Protein AF-A0A1Q3DB41-F1 (afdb_monomer)

Mean predicted aligned error: 3.11 Å

Secondary structure (DSSP, 8-state):
----------HHHHHHTT----------------GGGGGGTHHHHHHHHHHHTT--GGG--------S---

Solvent-accessible surface area (backbone atoms only — not comparable to full-atom values): 4950 Å² total; per-residue (Å²): 140,88,88,86,87,85,88,86,72,57,70,70,58,33,59,78,68,68,54,88,78,88,78,79,90,63,50,67,58,84,57,82,59,60,79,95,44,48,91,57,22,56,76,55,15,50,62,47,17,37,50,57,41,74,52,56,81,91,74,56,92,76,82,91,72,85,76,87,65,96,125

Sequence (71 aa):
DGAAALVLVRGEKALDLGLKVIAKISGYADAAQAPELFPIAPAIAIPKAISNAGLKASEIDFYEINEAFSV

Radius of gyration: 15.83 Å; Cα contacts (8 Å, |Δi|>4): 41; chains: 1; bounding box: 35×33×37 Å

InterPro domains:
  IPR016039 Thiolase-like [G3DSA:3.40.47.10] (1-71)
  IPR016039 Thiolase-like [SSF53901] (17-70)
  IPR020617 Thiolase, C-terminal [PF02803] (19-70)

Nearest PDB structures (foldseek):
  6bn2-assembly1_A-2  TM=9.555E-01  e=6.047E-04  Elizabethkingia anophelis NUHP1
  6art-assembly1_A  TM=9.756E-01  e=4.819E-03  Aspergillus fumigatus Af293
  1wl4-assembly1_A  TM=9.647E-01  e=3.840E-02  Homo sapiens
  4o99-assembly1_D  TM=9.511E-01  e=8.679E-02  Cupriavidus necator H16
  2wl5-assembly1_A  TM=9.490E-01  e=2.450E-01  Zoogloea ramigera

Structure (mmCIF, N/CA/C/O backbone):
data_AF-A0A1Q3DB41-F1
#
_entry.id   AF-A0A1Q3DB41-F1
#
loop_
_atom_site.group_PDB
_atom_site.id
_atom_site.type_symbol
_atom_site.label_atom_id
_atom_site.label_alt_id
_atom_site.label_comp_id
_atom_site.label_asym_id
_atom_site.label_entity_id
_atom_site.label_seq_id
_atom_site.pdbx_PDB_ins_code
_atom_site.Cartn_x
_atom_site.Cartn_y
_atom_site.Cartn_z
_atom_site.occupancy
_atom_site.B_iso_or_equiv
_atom_site.auth_seq_id
_atom_site.auth_comp_id
_atom_site.auth_asym_id
_atom_site.auth_atom_id
_atom_site.pdbx_PDB_model_num
ATOM 1 N N . ASP A 1 1 ? -5.517 -19.414 -4.984 1.00 90.06 1 ASP A N 1
ATOM 2 C CA . ASP A 1 1 ? -6.725 -18.561 -4.980 1.00 90.06 1 ASP A CA 1
ATOM 3 C C . ASP A 1 1 ? -6.884 -17.886 -3.630 1.00 90.06 1 ASP A C 1
ATOM 5 O O . ASP A 1 1 ? -6.619 -18.522 -2.616 1.00 90.06 1 ASP A O 1
ATOM 9 N N . GLY A 1 2 ? -7.259 -16.607 -3.611 1.00 96.25 2 GLY A N 1
ATOM 10 C CA . GLY A 1 2 ? -7.405 -15.813 -2.387 1.00 96.25 2 GLY A CA 1
ATOM 11 C C . GLY A 1 2 ? -8.173 -14.513 -2.636 1.00 96.25 2 GLY A C 1
ATOM 12 O O . GLY A 1 2 ? -8.340 -14.108 -3.786 1.00 96.25 2 GLY A O 1
ATOM 13 N N . ALA A 1 3 ? -8.654 -13.875 -1.566 1.00 97.31 3 ALA A N 1
ATOM 14 C CA . ALA A 1 3 ? -9.391 -12.611 -1.619 1.00 97.31 3 ALA A CA 1
ATOM 15 C C . ALA A 1 3 ? -9.023 -11.707 -0.433 1.00 97.31 3 ALA A C 1
ATOM 17 O O . ALA A 1 3 ? -8.656 -12.192 0.636 1.00 97.31 3 ALA A O 1
ATOM 18 N N . ALA A 1 4 ? -9.164 -10.396 -0.621 1.00 97.44 4 ALA A N 1
ATOM 19 C CA . ALA A 1 4 ? -8.987 -9.383 0.414 1.00 97.44 4 ALA A CA 1
ATOM 20 C C . ALA A 1 4 ? -10.056 -8.290 0.269 1.00 97.44 4 ALA A C 1
ATOM 22 O O . ALA A 1 4 ? -10.555 -8.045 -0.830 1.00 97.44 4 ALA A O 1
ATOM 23 N N . ALA A 1 5 ? -10.399 -7.627 1.374 1.00 97.88 5 ALA A N 1
ATOM 24 C CA . ALA A 1 5 ? -11.330 -6.504 1.394 1.00 97.88 5 ALA A CA 1
ATOM 25 C C . ALA A 1 5 ? -10.850 -5.425 2.372 1.00 97.88 5 ALA A C 1
ATOM 27 O O . ALA A 1 5 ? -10.338 -5.734 3.447 1.00 97.88 5 ALA A O 1
ATOM 28 N N . LEU A 1 6 ? -11.050 -4.160 2.001 1.00 97.12 6 LEU A N 1
ATOM 29 C CA . LEU A 1 6 ? -10.772 -2.988 2.829 1.00 97.12 6 LEU A CA 1
ATOM 30 C C . LEU A 1 6 ? -11.997 -2.071 2.833 1.00 97.12 6 LEU A C 1
ATOM 32 O O . LEU A 1 6 ? -12.673 -1.927 1.815 1.00 97.12 6 LEU A O 1
ATOM 36 N N . VAL A 1 7 ? -12.261 -1.424 3.969 1.00 97.12 7 VAL A N 1
ATOM 37 C CA . VAL A 1 7 ? -13.298 -0.393 4.101 1.00 97.12 7 VAL A CA 1
ATOM 38 C C . VAL A 1 7 ? -12.616 0.949 4.317 1.00 97.12 7 VAL A C 1
ATOM 40 O O . VAL A 1 7 ? -11.817 1.108 5.239 1.00 97.12 7 VAL A O 1
ATOM 43 N N . LEU A 1 8 ? -12.942 1.915 3.463 1.00 97.62 8 LEU A N 1
ATOM 44 C CA . LEU A 1 8 ? -12.393 3.265 3.503 1.00 97.62 8 LEU A CA 1
ATOM 45 C C . LEU A 1 8 ? -13.469 4.246 3.955 1.00 97.62 8 LEU A C 1
ATOM 47 O O . LEU A 1 8 ? -14.633 4.145 3.569 1.00 97.62 8 LEU A O 1
ATOM 51 N N . VAL A 1 9 ? -13.061 5.226 4.752 1.00 97.31 9 VAL A N 1
ATOM 52 C CA . VAL A 1 9 ? -13.931 6.293 5.238 1.00 97.31 9 VAL A CA 1
ATOM 53 C C . VAL A 1 9 ? -13.126 7.583 5.354 1.00 97.31 9 VAL A C 1
ATOM 55 O O . VAL A 1 9 ? -11.918 7.565 5.595 1.00 97.31 9 VAL A O 1
ATOM 58 N N . ARG A 1 10 ? -13.793 8.725 5.184 1.00 97.56 10 ARG A N 1
ATOM 59 C CA . ARG A 1 10 ? -13.189 10.029 5.473 1.00 97.56 10 ARG A CA 1
ATOM 60 C C . ARG A 1 10 ? -12.868 10.121 6.968 1.00 97.56 10 ARG A C 1
ATOM 62 O O . ARG A 1 10 ? -13.695 9.735 7.787 1.00 97.56 10 ARG A O 1
ATOM 69 N N . GLY A 1 11 ? -11.707 10.679 7.321 1.00 96.25 11 GLY A N 1
ATOM 70 C CA . GLY A 1 11 ? -11.245 10.746 8.716 1.00 96.25 11 GLY A CA 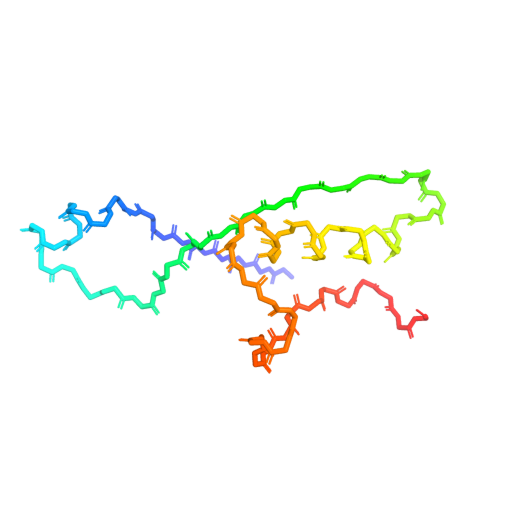1
ATOM 71 C C . GLY A 1 11 ? -12.257 11.388 9.670 1.00 96.25 11 GLY A C 1
ATOM 72 O O . GLY A 1 11 ? -12.586 10.799 10.690 1.00 96.25 11 GLY A O 1
ATOM 73 N N . GLU A 1 12 ? -12.827 12.533 9.288 1.00 97.06 12 GLU A N 1
ATOM 74 C CA . GLU A 1 12 ? -13.885 13.218 10.055 1.00 97.06 12 GLU A CA 1
ATOM 75 C C . GLU A 1 12 ? -15.090 12.300 10.295 1.00 97.06 12 GLU A C 1
ATOM 77 O O . GLU A 1 12 ? -15.545 12.136 11.421 1.00 97.06 12 GLU A O 1
ATOM 82 N N . LYS A 1 13 ? -15.542 11.597 9.250 1.00 98.12 13 LYS A N 1
ATOM 83 C CA . LYS A 1 13 ? -16.695 10.705 9.354 1.00 98.12 13 LYS A CA 1
ATOM 84 C C . LYS A 1 13 ? -16.410 9.479 10.222 1.00 98.12 13 LYS A C 1
ATOM 86 O O . LYS A 1 13 ? -17.321 8.980 10.874 1.00 98.12 13 LYS A O 1
ATOM 91 N N . ALA A 1 14 ? -15.167 8.996 10.240 1.00 97.44 14 ALA A N 1
ATOM 92 C CA . ALA A 1 14 ? -14.758 7.919 11.135 1.00 97.44 14 ALA A CA 1
ATOM 93 C C . ALA A 1 14 ? -14.901 8.332 12.606 1.00 97.44 14 ALA A C 1
ATOM 95 O O . ALA A 1 14 ? -15.384 7.536 13.408 1.00 97.44 14 ALA A O 1
ATOM 96 N N . LEU A 1 15 ? -14.533 9.577 12.933 1.00 95.56 15 LEU A N 1
ATOM 97 C CA . LEU A 1 15 ? -14.677 10.144 14.275 1.00 95.56 15 LEU A CA 1
ATOM 98 C C . LEU A 1 15 ? -16.151 10.345 14.640 1.00 95.56 15 LEU A C 1
ATOM 100 O O . LEU A 1 15 ? -16.568 9.894 15.703 1.00 95.56 15 LEU A O 1
ATOM 104 N N . ASP A 1 16 ? -16.948 10.930 13.739 1.00 98.00 16 ASP A N 1
ATOM 105 C CA . ASP A 1 16 ? -18.389 11.143 13.950 1.00 98.00 16 ASP A CA 1
ATOM 106 C C . ASP A 1 16 ? -19.141 9.835 14.229 1.00 98.00 16 ASP A C 1
ATOM 108 O O . ASP A 1 16 ? -20.099 9.800 14.998 1.00 98.00 16 ASP A O 1
ATOM 112 N N . LEU A 1 17 ? -18.730 8.756 13.560 1.00 97.75 17 LEU A N 1
ATOM 113 C CA . LEU A 1 17 ? -19.320 7.427 13.702 1.00 97.75 17 LEU A CA 1
ATOM 114 C C . LEU A 1 17 ? -18.693 6.604 14.842 1.00 97.75 17 LEU A C 1
ATOM 116 O O . LEU A 1 17 ? -19.119 5.472 15.063 1.00 97.75 17 LEU A O 1
ATOM 120 N N . GLY A 1 18 ? -17.679 7.128 15.541 1.00 97.44 18 GLY A N 1
ATOM 121 C CA . GLY A 1 18 ? -16.980 6.413 16.613 1.00 97.44 18 GLY A CA 1
ATOM 122 C C . GLY A 1 18 ? -16.261 5.140 16.148 1.00 97.44 18 GLY A C 1
ATOM 123 O O . GLY A 1 18 ? -16.129 4.188 16.917 1.00 97.44 18 GLY A O 1
ATOM 124 N N . LEU A 1 19 ? -15.828 5.084 14.885 1.00 97.56 19 LEU A N 1
ATOM 125 C CA . LEU A 1 19 ? -15.176 3.905 14.315 1.00 97.56 19 LEU A CA 1
ATOM 126 C C . LEU A 1 19 ? -13.736 3.772 14.819 1.00 97.56 19 LEU A C 1
ATOM 128 O O . LEU A 1 19 ? -12.984 4.746 14.887 1.00 97.56 19 LEU A O 1
ATOM 132 N N . LYS A 1 20 ? -13.306 2.535 15.087 1.00 97.00 20 LYS A N 1
ATOM 133 C CA . LYS A 1 20 ? -11.899 2.235 15.369 1.00 97.00 20 LYS A CA 1
ATOM 134 C C . LYS A 1 20 ? -11.078 2.340 14.083 1.00 97.00 20 LYS A C 1
ATOM 136 O O . LYS A 1 20 ? -11.152 1.470 13.218 1.00 97.00 20 LYS A O 1
ATOM 141 N N . VAL A 1 21 ? -10.257 3.379 13.984 1.00 97.25 21 VAL A N 1
ATOM 142 C CA . VAL A 1 21 ? -9.308 3.558 12.879 1.00 97.25 21 VAL A CA 1
ATOM 143 C C . VAL A 1 21 ? -8.047 2.734 13.153 1.00 97.25 21 VAL A C 1
ATOM 145 O O . VAL A 1 21 ? -7.442 2.872 14.212 1.00 97.25 21 VAL A O 1
ATOM 148 N N . ILE A 1 22 ? -7.656 1.875 12.207 1.00 97.31 22 ILE A N 1
ATOM 149 C CA . ILE A 1 22 ? -6.450 1.029 12.320 1.00 97.31 22 ILE A CA 1
ATOM 150 C C . ILE A 1 22 ? -5.255 1.560 11.518 1.00 97.31 22 ILE A C 1
ATOM 152 O O . ILE A 1 22 ? -4.121 1.217 11.828 1.00 97.31 22 ILE A O 1
ATOM 156 N N . ALA A 1 23 ? -5.501 2.385 10.496 1.00 97.06 23 ALA A N 1
ATOM 157 C CA . ALA A 1 23 ? -4.474 2.971 9.640 1.00 97.06 23 ALA A CA 1
ATOM 158 C C . ALA A 1 23 ? -5.013 4.207 8.901 1.00 97.06 23 ALA A C 1
ATOM 160 O O . ALA A 1 23 ? -6.226 4.413 8.802 1.00 97.06 23 ALA A O 1
ATOM 161 N N . LYS A 1 24 ? -4.101 5.005 8.340 1.00 96.50 24 LYS A N 1
ATOM 162 C CA . LYS A 1 24 ? -4.392 6.132 7.446 1.00 96.50 24 LYS A CA 1
ATOM 163 C C . LYS A 1 24 ? -3.543 5.997 6.183 1.00 96.50 24 LYS A C 1
ATOM 165 O O . LYS A 1 24 ? -2.354 5.719 6.273 1.00 96.50 24 LYS A O 1
ATOM 170 N N . ILE A 1 25 ? -4.139 6.256 5.019 1.00 97.25 25 ILE A N 1
ATOM 171 C CA . ILE A 1 25 ? -3.389 6.403 3.766 1.00 97.25 25 ILE A CA 1
ATOM 172 C C . ILE A 1 25 ? -2.793 7.814 3.742 1.00 97.25 25 ILE A C 1
ATOM 174 O O . ILE A 1 25 ? -3.533 8.796 3.658 1.00 97.25 25 ILE A O 1
ATOM 178 N N . SER A 1 26 ? -1.469 7.911 3.866 1.00 96.44 26 SER A N 1
ATOM 179 C CA . SER A 1 26 ? -0.759 9.199 3.917 1.00 96.44 26 SER A CA 1
ATOM 180 C C . SER A 1 26 ? -0.244 9.662 2.555 1.00 96.44 26 SER A C 1
ATOM 182 O O . SER A 1 26 ? -0.117 10.859 2.343 1.00 96.44 26 SER A O 1
ATOM 184 N N . GLY A 1 27 ? -0.012 8.745 1.6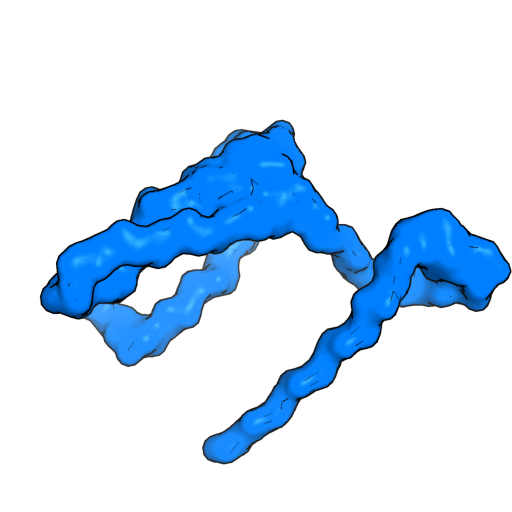16 1.00 97.06 27 GLY A N 1
ATOM 185 C CA . GLY A 1 27 ? 0.405 9.053 0.252 1.00 97.06 27 GLY A CA 1
ATOM 186 C C . GLY A 1 27 ? 0.236 7.842 -0.659 1.00 97.06 27 GLY A C 1
ATOM 187 O O . GLY A 1 27 ? 0.099 6.715 -0.187 1.00 97.06 27 GLY A O 1
ATOM 188 N N . TYR A 1 28 ? 0.221 8.087 -1.966 1.00 98.19 28 TYR A N 1
ATOM 189 C CA . TYR A 1 28 ? 0.207 7.057 -3.002 1.00 98.19 28 TYR A CA 1
ATOM 190 C C . TYR A 1 28 ? 0.984 7.562 -4.216 1.00 98.19 28 TYR A C 1
ATOM 192 O O . TYR A 1 28 ? 1.115 8.776 -4.411 1.00 98.19 28 TYR A O 1
ATOM 200 N N . ALA A 1 29 ? 1.502 6.650 -5.032 1.00 98.38 29 ALA A N 1
ATOM 201 C CA . ALA A 1 29 ? 2.104 7.003 -6.304 1.00 98.38 29 ALA A CA 1
ATOM 202 C C . ALA A 1 29 ? 2.138 5.820 -7.265 1.00 98.38 29 ALA A C 1
ATOM 204 O O . ALA A 1 29 ? 2.354 4.683 -6.857 1.00 98.38 29 ALA A O 1
ATOM 205 N N . ASP A 1 30 ? 2.057 6.152 -8.548 1.00 97.88 30 ASP A N 1
ATOM 206 C CA . ASP A 1 30 ? 2.300 5.241 -9.656 1.00 97.88 30 ASP A CA 1
ATOM 207 C C . ASP A 1 30 ? 3.596 5.616 -10.383 1.00 97.88 30 ASP A C 1
ATOM 209 O O . ASP A 1 30 ? 3.962 6.802 -10.494 1.00 97.88 30 ASP A O 1
ATOM 213 N N . ALA A 1 31 ? 4.264 4.597 -10.916 1.00 96.81 31 ALA A N 1
ATOM 214 C CA . ALA A 1 31 ? 5.369 4.719 -11.853 1.00 96.81 31 ALA A CA 1
ATOM 215 C C . ALA A 1 31 ? 5.300 3.583 -12.878 1.00 96.81 31 ALA A C 1
ATOM 217 O O . ALA A 1 31 ? 4.849 2.483 -12.569 1.00 96.81 31 ALA A O 1
ATOM 218 N N . ALA A 1 32 ? 5.772 3.857 -14.089 1.00 96.00 32 ALA A N 1
ATOM 219 C CA . ALA A 1 32 ? 5.853 2.888 -15.169 1.00 96.00 32 ALA A CA 1
ATOM 220 C C . ALA A 1 32 ? 7.220 2.996 -15.849 1.00 96.00 32 ALA A C 1
ATOM 222 O O . ALA A 1 32 ? 7.840 4.061 -15.850 1.00 96.00 32 ALA A O 1
ATOM 223 N N . GLN A 1 33 ? 7.674 1.887 -16.421 1.00 94.88 33 GLN A N 1
ATOM 224 C CA . GLN A 1 33 ? 8.895 1.796 -17.217 1.00 94.88 33 GLN A CA 1
ATOM 225 C C . GLN A 1 33 ? 8.616 0.991 -18.490 1.00 94.88 33 GLN A C 1
ATOM 227 O O . GLN A 1 33 ? 7.489 0.534 -18.704 1.00 94.88 33 GLN A O 1
ATOM 232 N N . ALA A 1 34 ? 9.642 0.823 -19.329 1.00 97.12 34 ALA A N 1
ATOM 233 C CA . ALA A 1 34 ? 9.586 -0.125 -20.434 1.00 97.12 34 ALA A CA 1
ATOM 234 C C . ALA A 1 34 ? 9.151 -1.512 -19.914 1.00 97.12 34 ALA A C 1
ATOM 236 O O . ALA A 1 34 ? 9.540 -1.872 -18.796 1.00 97.12 34 ALA A O 1
ATOM 237 N N . PRO A 1 35 ? 8.338 -2.278 -20.664 1.00 95.25 35 PRO A N 1
ATOM 238 C CA . PRO A 1 35 ? 7.787 -3.543 -20.185 1.00 95.25 35 PRO A CA 1
ATOM 239 C C . PRO A 1 35 ? 8.844 -4.508 -19.649 1.00 95.25 35 PRO A C 1
ATOM 241 O O . PRO A 1 35 ? 8.642 -5.107 -18.605 1.00 95.25 35 PRO A O 1
ATOM 244 N N . GLU A 1 36 ? 10.002 -4.608 -20.292 1.00 95.12 36 GLU A N 1
ATOM 245 C CA . GLU A 1 36 ? 11.126 -5.446 -19.867 1.00 95.12 36 GLU A CA 1
ATOM 246 C C . GLU A 1 36 ? 11.754 -5.026 -18.522 1.00 95.12 36 GLU A C 1
ATOM 248 O O . GLU A 1 36 ? 12.459 -5.817 -17.900 1.00 95.12 36 GLU A O 1
ATOM 253 N N . LEU A 1 37 ? 11.464 -3.813 -18.040 1.00 94.25 37 LEU A N 1
ATOM 254 C CA . LEU A 1 37 ? 11.936 -3.247 -16.773 1.00 94.25 37 LEU A CA 1
ATOM 255 C C . LEU A 1 37 ? 10.828 -3.128 -15.714 1.00 94.25 37 LEU A C 1
ATOM 257 O O . LEU A 1 37 ? 11.035 -2.494 -14.678 1.00 94.25 37 LEU A O 1
ATOM 261 N N . PHE A 1 38 ? 9.650 -3.729 -15.916 1.00 93.12 38 PHE A N 1
ATOM 262 C CA . PHE A 1 38 ? 8.572 -3.659 -14.921 1.00 93.12 38 PHE A CA 1
ATOM 263 C C . PHE A 1 38 ? 8.990 -4.080 -13.492 1.00 93.12 38 PHE A C 1
ATOM 265 O O . PHE A 1 38 ? 8.501 -3.439 -12.556 1.00 93.12 38 PHE A O 1
ATOM 272 N N . PRO A 1 39 ? 9.895 -5.068 -13.264 1.00 94.00 39 PRO A N 1
ATOM 273 C CA . PRO A 1 39 ? 10.244 -5.487 -11.905 1.00 94.00 39 PRO A CA 1
ATOM 274 C C . PRO A 1 39 ? 10.907 -4.376 -11.084 1.00 94.00 39 PRO A C 1
ATOM 276 O O . PRO A 1 39 ? 10.808 -4.376 -9.862 1.00 94.00 39 PRO A O 1
ATOM 279 N N . ILE A 1 40 ? 11.537 -3.399 -11.748 1.00 95.06 40 ILE A N 1
ATOM 280 C CA . ILE A 1 40 ? 12.209 -2.264 -11.102 1.00 95.06 40 ILE A CA 1
ATOM 281 C C . ILE A 1 40 ? 11.350 -0.990 -11.067 1.00 95.06 40 ILE A C 1
ATOM 283 O O . ILE A 1 40 ? 11.800 0.047 -10.578 1.00 95.06 40 ILE A O 1
ATOM 287 N N . ALA A 1 41 ? 10.092 -1.031 -11.521 1.00 96.88 41 ALA A N 1
ATOM 288 C CA . ALA A 1 41 ? 9.148 0.077 -11.345 1.00 96.88 41 ALA A CA 1
ATOM 289 C C . ALA A 1 41 ? 8.963 0.514 -9.869 1.00 96.88 41 ALA A C 1
ATOM 291 O O . ALA A 1 41 ? 8.896 1.728 -9.630 1.00 96.88 41 ALA A O 1
ATOM 292 N N . PRO A 1 42 ? 8.967 -0.392 -8.862 1.00 96.81 42 PRO A N 1
ATOM 293 C CA . PRO A 1 42 ? 8.905 -0.005 -7.451 1.00 96.81 42 PRO A CA 1
ATOM 294 C C . PRO A 1 42 ? 10.040 0.926 -7.006 1.00 96.81 42 PRO A C 1
ATOM 296 O O . PRO A 1 42 ? 9.798 1.807 -6.183 1.00 96.81 42 PRO A O 1
ATOM 299 N N . ALA A 1 43 ? 11.238 0.824 -7.596 1.00 96.31 43 ALA A N 1
ATOM 300 C CA . ALA A 1 43 ? 12.361 1.712 -7.276 1.00 96.31 43 ALA A CA 1
ATOM 301 C C . ALA A 1 43 ? 12.070 3.192 -7.605 1.00 96.31 43 ALA A C 1
ATOM 303 O O . ALA A 1 43 ? 12.696 4.085 -7.040 1.00 96.31 43 ALA A O 1
ATOM 304 N N . ILE A 1 44 ? 11.096 3.457 -8.485 1.00 97.81 44 ILE A N 1
ATOM 305 C CA . ILE A 1 44 ? 10.619 4.804 -8.827 1.00 97.81 44 ILE A CA 1
ATOM 306 C C . ILE A 1 44 ? 9.345 5.147 -8.042 1.00 97.81 44 ILE A C 1
ATOM 308 O O . ILE A 1 44 ? 9.207 6.261 -7.532 1.00 97.81 44 ILE A O 1
ATOM 312 N N . ALA A 1 45 ? 8.405 4.203 -7.934 1.00 98.25 45 ALA A N 1
ATOM 313 C CA . ALA A 1 45 ? 7.122 4.437 -7.272 1.00 98.25 45 ALA A CA 1
ATOM 314 C C . ALA A 1 45 ? 7.273 4.684 -5.762 1.00 98.25 45 ALA A C 1
ATOM 316 O O . ALA A 1 45 ? 6.623 5.582 -5.227 1.00 98.25 45 ALA A O 1
ATOM 317 N N . ILE A 1 46 ? 8.154 3.941 -5.082 1.00 98.25 46 ILE A N 1
ATOM 318 C CA . ILE A 1 46 ? 8.329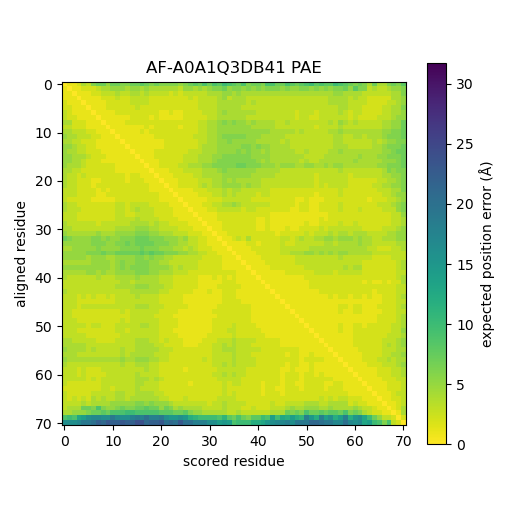 4.013 -3.624 1.00 98.25 46 ILE A CA 1
ATOM 319 C C . ILE A 1 46 ? 8.820 5.404 -3.177 1.00 98.25 46 ILE A C 1
ATOM 321 O O . ILE A 1 46 ? 8.129 6.024 -2.364 1.00 98.25 46 ILE A O 1
ATOM 325 N N . PRO A 1 47 ? 9.924 5.973 -3.716 1.00 98.00 47 PRO A N 1
ATOM 326 C CA . PRO A 1 47 ? 10.349 7.324 -3.340 1.00 98.00 47 PRO A CA 1
ATOM 327 C C . PRO A 1 47 ? 9.281 8.388 -3.615 1.00 98.00 47 PRO A C 1
ATOM 329 O O . PRO A 1 47 ? 9.102 9.313 -2.821 1.00 98.00 47 PRO A O 1
ATOM 332 N N . LYS A 1 48 ? 8.530 8.242 -4.715 1.00 98.44 48 LYS A N 1
ATOM 333 C CA . LYS A 1 48 ? 7.440 9.154 -5.076 1.00 98.44 48 LYS A CA 1
ATOM 334 C C . LYS A 1 48 ? 6.276 9.066 -4.084 1.00 98.44 48 LYS A C 1
ATOM 336 O O . LYS A 1 48 ? 5.767 10.102 -3.667 1.00 98.44 48 LYS A O 1
ATOM 341 N N . ALA A 1 49 ? 5.884 7.864 -3.660 1.00 98.50 49 ALA A N 1
ATOM 342 C CA . ALA A 1 49 ? 4.832 7.661 -2.664 1.00 98.50 49 ALA A CA 1
ATOM 343 C C . ALA A 1 49 ? 5.232 8.214 -1.286 1.00 98.50 49 ALA A C 1
ATOM 345 O O . ALA A 1 49 ? 4.428 8.893 -0.649 1.00 98.50 49 ALA A O 1
ATOM 346 N N . ILE A 1 50 ? 6.483 7.990 -0.865 1.00 98.44 50 ILE A N 1
ATOM 347 C CA . ILE A 1 50 ? 7.044 8.537 0.383 1.00 98.44 50 ILE A CA 1
ATOM 348 C C . ILE A 1 50 ? 7.044 10.070 0.343 1.00 98.44 50 ILE A C 1
ATOM 350 O O . ILE A 1 50 ? 6.571 10.713 1.280 1.00 98.44 50 ILE A O 1
ATOM 354 N N . SER A 1 51 ? 7.490 10.665 -0.769 1.00 98.12 51 SER A N 1
ATOM 355 C CA . SER A 1 51 ? 7.465 12.119 -0.942 1.00 98.12 51 SER A CA 1
ATOM 356 C C . SER A 1 51 ? 6.040 12.678 -0.953 1.00 98.12 51 SER A C 1
ATOM 358 O O . SER A 1 51 ? 5.801 13.719 -0.345 1.00 98.12 51 SER A O 1
ATOM 360 N N . ASN A 1 52 ? 5.087 11.998 -1.599 1.00 98.44 52 ASN A N 1
ATOM 361 C CA . ASN A 1 52 ? 3.673 12.385 -1.594 1.00 98.44 52 ASN A CA 1
ATOM 362 C C . ASN A 1 52 ? 3.044 12.282 -0.197 1.00 98.44 52 ASN A C 1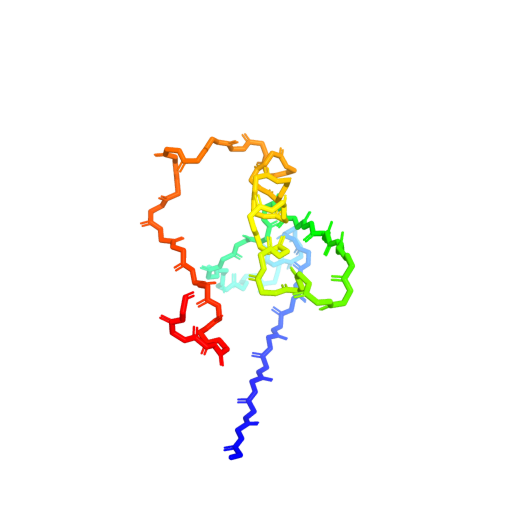
ATOM 364 O O . ASN A 1 52 ? 2.098 13.007 0.098 1.00 98.44 52 ASN A O 1
ATOM 368 N N . ALA A 1 53 ? 3.576 11.407 0.661 1.00 98.25 53 ALA A N 1
ATOM 369 C CA . ALA A 1 53 ? 3.199 11.314 2.066 1.00 98.25 53 A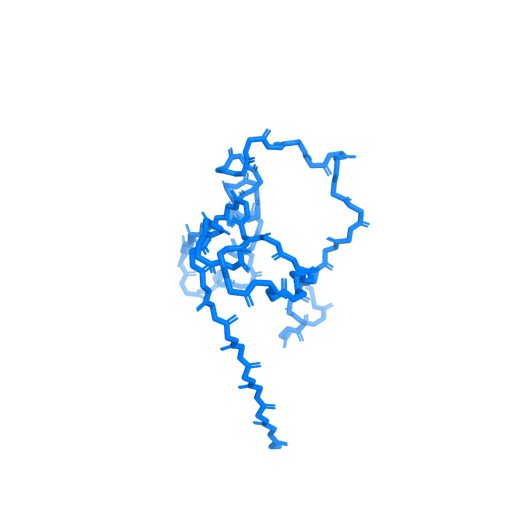LA A CA 1
ATOM 370 C C . ALA A 1 53 ? 3.862 12.382 2.955 1.00 98.25 53 ALA A C 1
ATOM 372 O O . ALA A 1 53 ? 3.528 12.474 4.135 1.00 98.25 53 ALA A O 1
ATOM 373 N N . GLY A 1 54 ? 4.785 13.186 2.412 1.00 98.31 54 GLY A N 1
ATOM 374 C CA . GLY A 1 54 ? 5.543 14.185 3.168 1.00 98.31 54 GLY A CA 1
ATOM 375 C C . GLY A 1 54 ? 6.562 13.579 4.137 1.00 98.31 54 GLY A C 1
ATOM 376 O O . GLY A 1 54 ? 6.929 14.233 5.109 1.00 98.31 54 GLY A O 1
ATOM 377 N N . LEU A 1 55 ? 6.992 12.340 3.891 1.00 98.06 55 LEU A N 1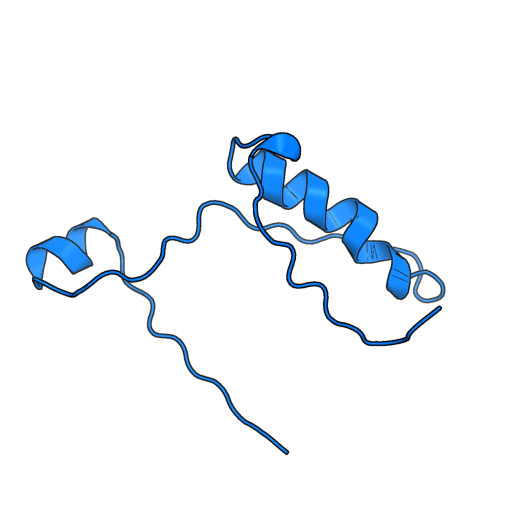
ATOM 378 C CA . LEU A 1 55 ? 7.906 11.580 4.745 1.00 98.06 55 LEU A CA 1
ATOM 379 C C . LEU A 1 55 ? 9.300 11.462 4.115 1.00 98.06 55 LEU A C 1
ATOM 381 O O . LEU A 1 55 ? 9.517 11.780 2.942 1.00 98.06 55 LEU A O 1
ATOM 385 N N . LYS A 1 56 ? 10.252 10.950 4.892 1.00 97.94 56 LYS A N 1
ATOM 386 C CA . LYS A 1 56 ? 11.573 10.494 4.449 1.00 97.94 56 LYS A CA 1
ATOM 387 C C . LYS A 1 56 ? 11.649 8.973 4.499 1.00 97.94 56 LYS A C 1
ATOM 389 O O . LYS A 1 56 ? 11.039 8.336 5.348 1.00 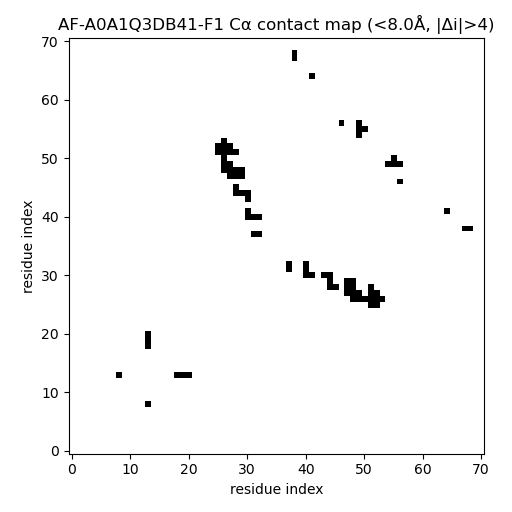97.94 56 LYS A O 1
ATOM 394 N N . ALA A 1 57 ? 12.486 8.382 3.646 1.00 96.94 57 ALA A N 1
ATOM 395 C CA . ALA A 1 57 ? 12.691 6.929 3.629 1.00 96.94 57 ALA A CA 1
ATOM 396 C C . ALA A 1 57 ? 13.189 6.362 4.973 1.00 96.94 57 ALA A C 1
ATOM 398 O O . ALA A 1 57 ? 12.888 5.220 5.300 1.00 96.94 57 ALA A O 1
ATOM 399 N N . SER A 1 58 ? 13.906 7.169 5.765 1.00 97.94 58 SER A N 1
ATOM 400 C CA . SER A 1 58 ? 14.377 6.815 7.110 1.00 97.94 58 SER A CA 1
ATOM 401 C C . SER A 1 58 ? 13.270 6.734 8.166 1.00 97.94 5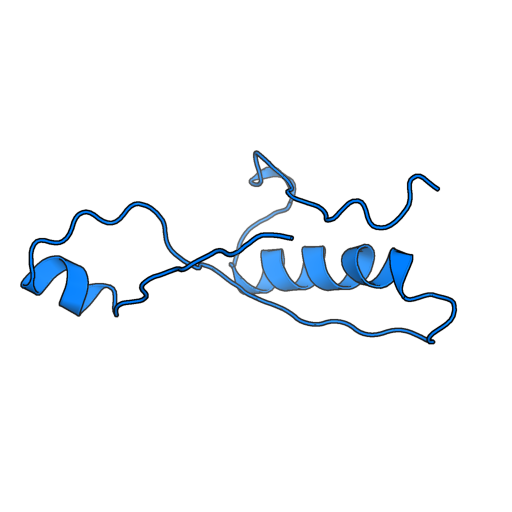8 SER A C 1
ATOM 403 O O . SER A 1 58 ? 13.537 6.285 9.271 1.00 97.94 58 SER A O 1
ATOM 405 N N . GLU A 1 59 ? 12.069 7.226 7.861 1.00 97.88 59 GLU A N 1
ATOM 406 C CA . GLU A 1 59 ? 10.898 7.194 8.751 1.00 97.88 59 GLU A CA 1
ATOM 407 C C . GLU A 1 59 ? 9.982 5.998 8.446 1.00 97.88 59 GLU A C 1
ATOM 409 O O . GLU A 1 59 ? 8.914 5.872 9.036 1.00 97.88 59 GLU A O 1
ATOM 414 N N . ILE A 1 60 ? 10.370 5.139 7.496 1.00 98.06 60 ILE A N 1
ATOM 415 C CA . ILE A 1 60 ? 9.606 3.955 7.112 1.00 98.06 60 ILE A CA 1
ATOM 416 C C . ILE A 1 60 ? 10.159 2.743 7.855 1.00 98.06 60 ILE A C 1
ATOM 418 O O . ILE A 1 60 ? 11.276 2.304 7.589 1.00 98.06 60 ILE A O 1
ATOM 422 N N . ASP A 1 61 ? 9.348 2.190 8.753 1.00 98.19 61 ASP A N 1
ATOM 423 C CA . ASP A 1 61 ? 9.720 1.013 9.543 1.00 98.19 61 ASP A CA 1
ATOM 424 C C . ASP A 1 61 ? 9.694 -0.282 8.716 1.00 98.19 61 ASP A C 1
ATOM 426 O O . ASP A 1 61 ? 10.541 -1.156 8.891 1.00 98.19 61 ASP A O 1
ATOM 430 N N . PHE A 1 62 ? 8.723 -0.408 7.802 1.00 97.94 62 PHE A N 1
ATOM 431 C CA . PHE A 1 62 ? 8.483 -1.624 7.024 1.00 97.94 62 PHE A CA 1
ATOM 432 C C . PHE A 1 62 ? 8.158 -1.314 5.564 1.00 97.94 62 PHE A C 1
ATOM 434 O O . PHE A 1 62 ? 7.442 -0.360 5.257 1.00 97.94 62 PHE A O 1
ATOM 441 N N . TYR A 1 63 ? 8.639 -2.180 4.674 1.00 97.44 63 TYR A N 1
ATOM 442 C CA . TYR A 1 63 ? 8.324 -2.168 3.251 1.00 97.44 63 TYR A CA 1
ATOM 443 C C . TYR A 1 63 ? 7.684 -3.503 2.874 1.00 97.44 63 TYR A C 1
ATOM 445 O O . TYR A 1 63 ? 8.330 -4.541 2.954 1.00 97.44 63 TYR A O 1
ATOM 453 N N . GLU A 1 64 ? 6.431 -3.462 2.431 1.00 97.00 64 GLU A N 1
ATOM 454 C CA . GLU A 1 64 ? 5.748 -4.607 1.824 1.00 97.00 64 GLU A CA 1
ATOM 455 C C . GLU A 1 64 ? 5.908 -4.510 0.305 1.00 97.00 64 GLU A C 1
ATOM 457 O O . GLU A 1 64 ? 5.161 -3.800 -0.376 1.00 97.00 64 GLU A O 1
ATOM 462 N N . ILE A 1 65 ? 6.943 -5.164 -0.222 1.00 96.06 65 ILE A N 1
ATOM 463 C CA . ILE A 1 65 ? 7.242 -5.199 -1.656 1.00 96.06 65 ILE A CA 1
ATOM 464 C C . ILE A 1 65 ? 6.789 -6.552 -2.185 1.00 96.06 65 ILE A C 1
ATOM 466 O O . ILE A 1 65 ? 7.282 -7.586 -1.753 1.00 96.06 65 ILE A O 1
ATOM 470 N N . ASN A 1 66 ? 5.855 -6.551 -3.136 1.00 95.25 66 ASN A N 1
ATOM 471 C CA . ASN A 1 66 ? 5.371 -7.790 -3.730 1.00 95.25 66 ASN A CA 1
ATOM 472 C C . ASN A 1 66 ? 6.513 -8.567 -4.414 1.00 95.25 66 ASN A C 1
ATOM 474 O O . ASN A 1 66 ? 7.100 -8.091 -5.388 1.00 95.25 66 ASN A O 1
ATOM 478 N N . GLU A 1 67 ? 6.758 -9.790 -3.948 1.00 93.50 67 GLU A N 1
ATOM 479 C CA . GLU A 1 67 ? 7.806 -10.693 -4.433 1.00 93.50 67 GLU A CA 1
ATOM 480 C C . GLU A 1 67 ? 7.359 -11.442 -5.697 1.00 93.50 67 GLU A C 1
ATOM 482 O O . GLU A 1 67 ? 7.178 -12.658 -5.707 1.00 93.50 67 GLU A O 1
ATOM 487 N N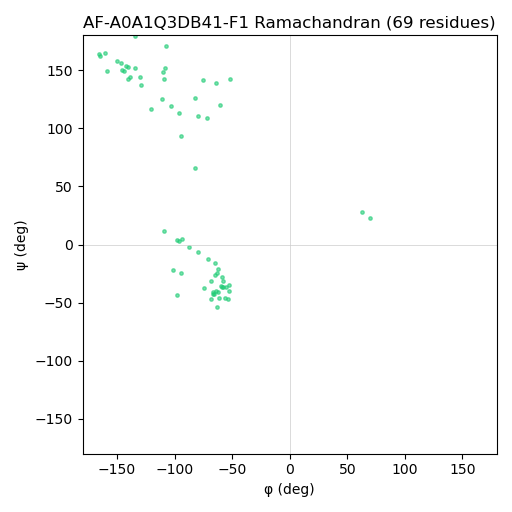 . ALA A 1 68 ? 7.148 -10.712 -6.796 1.00 91.69 68 ALA A N 1
ATOM 488 C CA . ALA A 1 68 ? 6.786 -11.337 -8.071 1.00 91.69 68 ALA A CA 1
ATOM 489 C C . ALA A 1 68 ? 7.869 -12.322 -8.561 1.00 91.69 68 ALA A C 1
ATOM 491 O O . ALA A 1 68 ? 7.543 -13.351 -9.151 1.00 91.69 68 ALA A O 1
ATOM 492 N N . PHE A 1 69 ? 9.143 -11.996 -8.308 1.00 89.69 69 PHE A N 1
ATOM 493 C CA . PHE A 1 69 ? 10.335 -12.782 -8.640 1.00 89.69 69 PHE A CA 1
ATOM 494 C C . PHE A 1 69 ? 11.440 -12.491 -7.607 1.00 89.69 69 PHE A C 1
ATOM 496 O O . PHE A 1 69 ? 11.424 -11.436 -6.980 1.00 89.69 69 PHE A O 1
ATOM 503 N N . SER A 1 70 ? 12.408 -13.400 -7.444 1.00 83.56 70 SER A N 1
ATOM 504 C CA . SER A 1 70 ? 13.476 -13.309 -6.427 1.00 83.56 70 SER A CA 1
ATOM 505 C C . SER A 1 70 ? 14.784 -12.655 -6.904 1.00 83.56 70 SER A C 1
ATOM 507 O O . SER A 1 70 ? 15.790 -12.756 -6.204 1.00 83.56 70 SER A O 1
ATOM 509 N N . VAL A 1 71 ? 14.817 -12.136 -8.135 1.00 58.38 71 VAL A N 1
ATOM 510 C CA . VAL A 1 71 ? 16.045 -11.758 -8.866 1.00 58.38 71 VAL A CA 1
ATOM 511 C C . VAL A 1 71 ? 16.473 -10.315 -8.648 1.00 58.38 71 VAL A C 1
ATOM 513 O O . VAL A 1 71 ? 15.583 -9.450 -8.501 1.00 58.38 71 VAL A O 1
#

Organism: Cephalotus follicularis (NCBI:txid3775)

pLDDT: mean 96.04, std 5.09, range [58.38, 98.5]

Foldseek 3Di:
DDDDDDDDDDPVVCVVVVHDDPDDQQFFFFFDDDPVCRLCRCVVGVVVRCVRSVHDPVPDPDDDDDCPDDD